Protein AF-A0A318JRH1-F1 (afdb_monomer_lite)

pLDDT: mean 94.72, std 7.32, range [57.94, 98.62]

Structure (mmCIF, N/CA/C/O backbone):
data_AF-A0A318JRH1-F1
#
_entry.id   AF-A0A318JRH1-F1
#
loop_
_atom_site.group_PDB
_atom_site.id
_atom_site.type_symbol
_atom_site.label_atom_id
_atom_site.label_alt_id
_atom_site.label_comp_id
_atom_site.label_asym_id
_atom_site.label_entity_id
_atom_site.label_seq_id
_atom_site.pdbx_PDB_ins_code
_atom_site.Cartn_x
_atom_site.Cartn_y
_atom_site.Cartn_z
_atom_site.occupancy
_atom_site.B_iso_or_equiv
_atom_site.auth_seq_id
_atom_site.auth_comp_id
_atom_site.auth_asym_id
_atom_site.auth_atom_id
_atom_site.pdbx_PDB_model_num
ATOM 1 N N . MET A 1 1 ? 2.813 6.041 20.146 1.00 66.88 1 MET A N 1
ATOM 2 C CA . MET A 1 1 ? 2.167 5.419 18.968 1.00 66.88 1 MET A CA 1
ATOM 3 C C . MET A 1 1 ? 3.216 5.296 17.866 1.00 66.88 1 MET A C 1
ATOM 5 O O . MET A 1 1 ? 3.640 6.319 17.357 1.00 66.88 1 MET A O 1
ATOM 9 N N . ARG A 1 2 ? 3.728 4.090 17.578 1.00 88.00 2 ARG A N 1
ATOM 10 C CA . ARG A 1 2 ? 4.879 3.893 16.660 1.00 88.00 2 ARG A CA 1
ATOM 11 C C . ARG A 1 2 ? 4.490 3.523 15.222 1.00 88.00 2 ARG A C 1
ATOM 13 O O . ARG A 1 2 ? 5.353 3.454 14.366 1.00 88.00 2 ARG A O 1
ATOM 20 N N . PHE A 1 3 ? 3.200 3.319 14.953 1.00 90.62 3 PHE A N 1
ATOM 21 C CA . PHE A 1 3 ? 2.700 2.856 13.652 1.00 90.62 3 PHE A CA 1
ATOM 22 C C . PHE A 1 3 ? 3.008 3.813 12.484 1.00 90.62 3 PHE A C 1
ATOM 24 O O . PHE A 1 3 ? 3.252 3.361 11.373 1.00 90.62 3 PHE A O 1
ATOM 31 N N . TYR A 1 4 ? 3.040 5.125 12.739 1.00 91.19 4 TYR 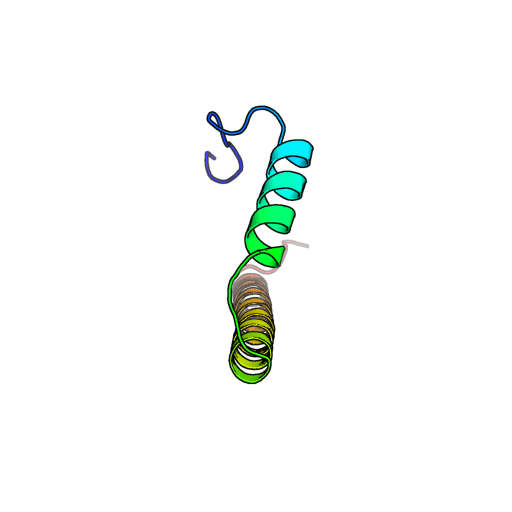A N 1
ATOM 32 C CA . TYR A 1 4 ? 3.324 6.150 11.723 1.00 91.19 4 TYR A CA 1
ATOM 33 C C . TYR A 1 4 ? 4.789 6.620 11.712 1.00 91.19 4 TYR A C 1
ATOM 35 O O . TYR A 1 4 ? 5.108 7.605 11.049 1.00 91.19 4 TYR A O 1
ATOM 43 N N . VAL A 1 5 ? 5.672 5.952 12.462 1.00 92.56 5 VAL A N 1
ATOM 44 C CA . VAL A 1 5 ? 7.092 6.309 12.576 1.00 92.56 5 VAL A CA 1
ATOM 45 C C . VAL A 1 5 ? 7.921 5.300 11.791 1.00 92.56 5 VAL A C 1
ATOM 47 O O . VAL A 1 5 ? 7.852 4.100 12.044 1.00 92.56 5 VAL A O 1
ATOM 50 N N . PHE A 1 6 ? 8.711 5.797 10.841 1.00 93.38 6 PHE A N 1
ATOM 51 C CA . PHE A 1 6 ? 9.538 4.984 9.952 1.00 93.38 6 PHE A CA 1
ATOM 52 C C . PHE A 1 6 ? 10.997 5.443 10.029 1.00 93.38 6 PHE A C 1
ATOM 54 O O . PHE A 1 6 ? 11.484 6.118 9.128 1.00 93.38 6 PHE A O 1
ATOM 61 N N . ASP A 1 7 ? 11.705 5.070 11.096 1.00 93.56 7 ASP A N 1
ATOM 62 C CA . ASP A 1 7 ? 13.074 5.551 11.364 1.00 93.56 7 ASP A CA 1
ATOM 63 C C . ASP A 1 7 ? 14.089 5.162 10.269 1.00 93.56 7 ASP A C 1
ATOM 65 O O . ASP A 1 7 ? 15.075 5.859 10.046 1.00 93.56 7 ASP A O 1
ATOM 69 N N . ALA A 1 8 ? 13.827 4.073 9.538 1.00 94.19 8 ALA A N 1
ATOM 70 C CA . ALA A 1 8 ? 14.647 3.630 8.408 1.00 94.19 8 ALA A CA 1
ATOM 71 C C . ALA A 1 8 ? 14.316 4.341 7.078 1.00 94.19 8 ALA A C 1
ATOM 73 O O . ALA A 1 8 ? 15.038 4.178 6.096 1.00 94.19 8 ALA A O 1
ATOM 74 N N . VAL A 1 9 ? 13.229 5.120 7.015 1.00 93.94 9 VAL A N 1
ATOM 75 C CA . VAL A 1 9 ? 12.778 5.812 5.799 1.00 93.94 9 VAL A CA 1
ATOM 76 C C . VAL A 1 9 ? 13.045 7.307 5.945 1.00 93.94 9 VAL A C 1
ATOM 78 O O . VAL A 1 9 ? 12.195 8.067 6.399 1.00 93.94 9 VAL A O 1
ATOM 81 N N . GLY A 1 10 ? 14.232 7.745 5.519 1.00 93.06 10 GLY A N 1
ATOM 82 C CA . GLY A 1 10 ? 14.646 9.146 5.663 1.00 93.06 10 GLY A CA 1
ATOM 83 C C . GLY A 1 10 ? 13.779 10.137 4.875 1.00 93.06 10 GLY A C 1
ATOM 84 O O . GLY A 1 10 ? 13.315 11.132 5.422 1.00 93.06 10 GLY A O 1
ATOM 85 N N . ASN A 1 11 ? 13.524 9.870 3.587 1.00 95.12 11 ASN A N 1
ATOM 86 C CA . ASN A 1 11 ? 12.657 10.706 2.748 1.00 95.12 11 ASN A CA 1
ATOM 87 C C . ASN A 1 11 ? 11.459 9.892 2.225 1.00 95.12 11 ASN A C 1
ATOM 89 O O . ASN A 1 11 ? 11.592 9.191 1.216 1.00 95.12 11 ASN A O 1
ATOM 93 N N . PRO A 1 12 ? 10.270 10.017 2.846 1.00 94.19 12 PRO A N 1
ATOM 94 C CA . PRO A 1 12 ? 9.082 9.263 2.448 1.00 94.19 12 PRO A CA 1
ATOM 95 C C . PRO A 1 12 ? 8.645 9.495 0.997 1.00 94.19 12 PRO A C 1
ATOM 97 O O . PRO A 1 12 ? 8.155 8.577 0.340 1.00 94.19 12 PRO A O 1
ATOM 100 N N . ALA A 1 13 ? 8.816 10.709 0.465 1.00 96.06 13 ALA A N 1
ATOM 101 C CA . ALA A 1 13 ? 8.450 11.007 -0.917 1.00 96.06 13 ALA A CA 1
ATOM 102 C C . ALA A 1 13 ? 9.406 10.329 -1.908 1.00 96.06 13 ALA A C 1
ATOM 104 O O . ALA A 1 13 ? 8.949 9.766 -2.903 1.00 96.06 13 ALA A O 1
ATOM 105 N N . ALA A 1 14 ? 10.713 10.352 -1.627 1.00 96.81 14 ALA A N 1
ATOM 106 C CA . ALA A 1 14 ? 11.713 9.648 -2.427 1.00 96.81 14 ALA A CA 1
ATOM 107 C C . ALA A 1 14 ? 11.496 8.132 -2.384 1.00 96.81 14 ALA A C 1
ATOM 109 O O . ALA A 1 14 ? 11.418 7.512 -3.442 1.00 96.81 14 ALA A O 1
ATOM 110 N N . PHE A 1 15 ? 11.264 7.577 -1.193 1.00 97.25 15 PHE A N 1
ATOM 111 C CA . PHE A 1 15 ? 10.965 6.159 -1.007 1.00 97.25 15 PHE A CA 1
ATOM 112 C C . PHE A 1 15 ? 9.740 5.720 -1.819 1.00 97.25 15 PHE A C 1
ATOM 114 O O . PHE A 1 15 ? 9.800 4.754 -2.572 1.00 97.25 15 PHE A O 1
ATOM 121 N N . LYS A 1 16 ? 8.633 6.477 -1.760 1.00 96.94 16 LYS A N 1
ATOM 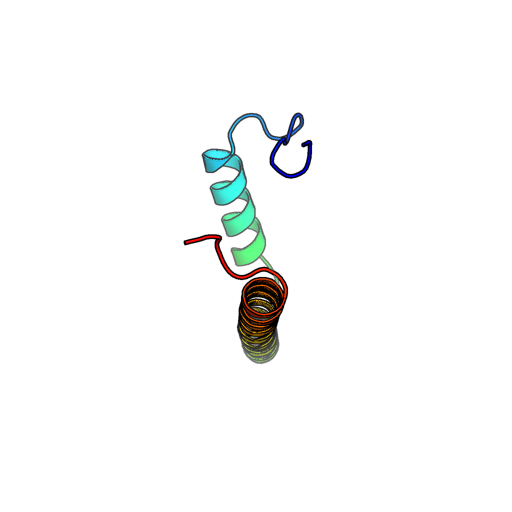122 C CA . LYS A 1 16 ? 7.435 6.174 -2.563 1.00 96.94 16 LYS A CA 1
ATOM 123 C C . LYS A 1 16 ? 7.685 6.268 -4.071 1.00 96.94 16 LYS A C 1
ATOM 125 O O . LYS A 1 16 ? 6.994 5.593 -4.829 1.00 96.94 16 LYS A O 1
ATOM 130 N N . ARG A 1 17 ? 8.588 7.136 -4.541 1.00 98.12 17 ARG A N 1
ATOM 131 C CA . ARG A 1 17 ? 8.951 7.187 -5.971 1.00 98.12 17 ARG A CA 1
ATOM 132 C C . ARG A 1 17 ? 9.738 5.945 -6.372 1.00 98.12 17 ARG A C 1
ATOM 134 O O . ARG A 1 17 ? 9.370 5.309 -7.348 1.00 98.12 17 ARG A O 1
ATOM 141 N N . GLU A 1 18 ? 10.758 5.583 -5.600 1.00 97.88 18 GLU A N 1
ATOM 142 C CA . GLU A 1 18 ? 11.572 4.390 -5.850 1.00 97.88 18 GLU A CA 1
ATOM 143 C C . GLU A 1 18 ? 10.736 3.108 -5.816 1.00 97.88 18 GLU A C 1
ATOM 145 O O . GLU A 1 18 ? 10.816 2.296 -6.734 1.00 97.88 18 GLU A O 1
ATOM 150 N N . TYR A 1 19 ? 9.853 2.975 -4.826 1.00 98.00 19 TYR A N 1
ATOM 151 C CA . TYR A 1 19 ? 8.939 1.842 -4.717 1.00 98.00 19 TYR A CA 1
ATOM 152 C C . TYR A 1 19 ? 8.056 1.675 -5.965 1.00 98.00 19 TYR A C 1
ATOM 154 O O . TYR A 1 19 ? 7.888 0.558 -6.444 1.00 98.00 19 TYR A O 1
ATOM 162 N N . ARG A 1 20 ? 7.542 2.771 -6.549 1.00 97.88 20 ARG A N 1
ATOM 163 C CA . ARG A 1 20 ? 6.783 2.708 -7.814 1.00 97.88 20 ARG A CA 1
ATOM 164 C C . ARG A 1 20 ? 7.648 2.220 -8.970 1.00 97.88 20 ARG A C 1
ATOM 166 O O . ARG A 1 20 ? 7.240 1.301 -9.663 1.00 97.88 20 ARG A O 1
ATOM 173 N N . THR A 1 21 ? 8.864 2.747 -9.103 1.00 98.19 21 THR A N 1
ATOM 174 C CA . THR A 1 21 ? 9.815 2.288 -10.126 1.00 98.19 21 THR A CA 1
ATOM 175 C C . THR A 1 21 ? 10.109 0.789 -10.013 1.00 98.19 21 THR A C 1
ATOM 177 O O . THR A 1 21 ? 10.312 0.129 -11.028 1.00 98.19 21 THR A O 1
ATOM 180 N N . LEU A 1 22 ? 10.153 0.234 -8.797 1.00 98.25 22 LEU A N 1
ATOM 181 C CA . LEU A 1 22 ? 10.325 -1.206 -8.586 1.00 98.25 22 LEU A CA 1
ATOM 182 C C . LEU A 1 22 ? 9.088 -1.999 -9.017 1.00 98.25 22 LEU A C 1
ATOM 184 O O . LEU A 1 22 ? 9.234 -3.014 -9.694 1.00 98.25 22 LEU A O 1
ATOM 188 N N . LEU A 1 23 ? 7.887 -1.525 -8.673 1.00 97.25 23 LEU A N 1
ATOM 189 C CA . LEU A 1 23 ? 6.634 -2.147 -9.108 1.00 97.25 23 LEU A CA 1
ATOM 190 C C . LEU A 1 23 ? 6.485 -2.142 -10.635 1.00 97.25 23 LEU A C 1
ATOM 192 O O . LEU A 1 23 ? 6.106 -3.159 -11.209 1.00 97.25 23 LEU A O 1
ATOM 196 N N . ASP A 1 24 ? 6.846 -1.040 -11.295 1.00 96.19 24 ASP A N 1
ATOM 197 C CA . ASP A 1 24 ? 6.777 -0.902 -12.757 1.00 96.19 24 ASP A CA 1
ATOM 198 C C . ASP A 1 24 ? 7.716 -1.878 -13.491 1.00 96.19 24 ASP A C 1
ATOM 200 O O . ASP A 1 24 ? 7.515 -2.176 -14.667 1.00 96.19 24 ASP A O 1
ATOM 204 N N . ARG A 1 25 ? 8.751 -2.383 -12.804 1.00 97.06 25 ARG A N 1
ATOM 205 C CA . ARG A 1 25 ? 9.739 -3.335 -13.338 1.00 97.06 25 ARG A CA 1
ATOM 206 C C . ARG A 1 25 ? 9.388 -4.798 -13.083 1.00 97.06 25 ARG A C 1
ATOM 208 O O . ARG A 1 25 ? 10.152 -5.669 -13.498 1.00 97.06 25 ARG A O 1
ATOM 215 N N . LEU A 1 26 ? 8.289 -5.086 -12.386 1.00 97.25 26 LEU A N 1
ATOM 216 C CA . LEU A 1 26 ? 7.880 -6.464 -12.142 1.00 97.25 26 LEU A CA 1
ATOM 217 C C . LEU A 1 26 ? 7.601 -7.180 -13.477 1.00 97.25 26 LEU A C 1
ATOM 219 O O . LEU A 1 26 ? 6.875 -6.637 -14.315 1.00 97.25 26 LEU A O 1
ATOM 223 N N . PRO A 1 27 ? 8.141 -8.393 -13.688 1.00 97.19 27 PRO A N 1
ATOM 224 C CA . PRO A 1 27 ? 7.969 -9.142 -14.929 1.00 97.19 27 PRO A CA 1
ATOM 225 C C . PRO A 1 27 ? 6.616 -9.866 -14.934 1.00 97.19 27 PRO A C 1
ATOM 227 O O . PRO A 1 27 ? 6.569 -11.091 -14.936 1.00 97.19 27 PRO A O 1
ATOM 230 N N . LEU A 1 28 ? 5.528 -9.100 -14.874 1.00 97.25 28 LEU A N 1
ATOM 231 C CA . LEU A 1 28 ? 4.165 -9.623 -14.902 1.00 97.25 28 LEU A CA 1
ATOM 232 C C . LEU A 1 28 ? 3.636 -9.628 -16.330 1.00 97.25 28 LEU A C 1
ATOM 234 O O . LEU A 1 28 ? 3.766 -8.628 -17.047 1.00 97.25 28 LEU A O 1
ATOM 238 N N . ASP A 1 29 ? 2.973 -10.714 -16.705 1.00 97.62 29 ASP A N 1
ATOM 239 C CA . ASP A 1 29 ? 2.126 -10.708 -17.889 1.00 97.62 29 ASP A CA 1
ATOM 240 C C . ASP A 1 29 ? 0.836 -9.886 -17.659 1.00 97.62 29 ASP A C 1
ATOM 242 O O . ASP A 1 29 ? 0.552 -9.383 -16.563 1.00 97.62 29 ASP A O 1
ATOM 246 N N . ASP A 1 30 ? 0.038 -9.695 -18.712 1.00 97.25 30 ASP A N 1
ATOM 247 C CA . ASP A 1 30 ? -1.177 -8.878 -18.628 1.00 97.25 30 ASP A CA 1
ATOM 248 C C . ASP A 1 30 ? -2.259 -9.491 -17.720 1.00 97.25 30 ASP A C 1
ATOM 250 O O . ASP A 1 30 ? -3.018 -8.757 -17.074 1.00 97.25 30 ASP A O 1
ATOM 254 N N . LEU A 1 31 ? -2.325 -10.824 -17.632 1.00 98.06 31 LEU A N 1
ATOM 255 C CA . LEU A 1 31 ? -3.270 -11.529 -16.768 1.00 98.06 31 LEU A CA 1
ATOM 256 C C . LEU A 1 31 ? -2.867 -11.379 -15.297 1.00 98.06 31 LEU A C 1
ATOM 258 O O . LEU A 1 31 ? -3.709 -11.085 -14.446 1.00 98.06 31 LEU A O 1
ATOM 262 N N . GLU A 1 32 ? -1.587 -11.545 -14.992 1.00 98.06 32 GLU A N 1
ATOM 263 C CA . GLU A 1 32 ? -1.010 -11.331 -13.671 1.00 98.06 32 GLU A CA 1
ATOM 264 C C . GLU A 1 32 ? -1.177 -9.878 -13.230 1.00 98.06 32 GLU A C 1
ATOM 266 O O . GLU A 1 32 ? -1.640 -9.625 -12.115 1.00 98.06 32 GLU A O 1
ATOM 271 N N . ARG A 1 33 ? -0.916 -8.912 -14.121 1.00 97.31 33 ARG A N 1
ATOM 272 C CA . ARG A 1 33 ? -1.152 -7.489 -13.844 1.00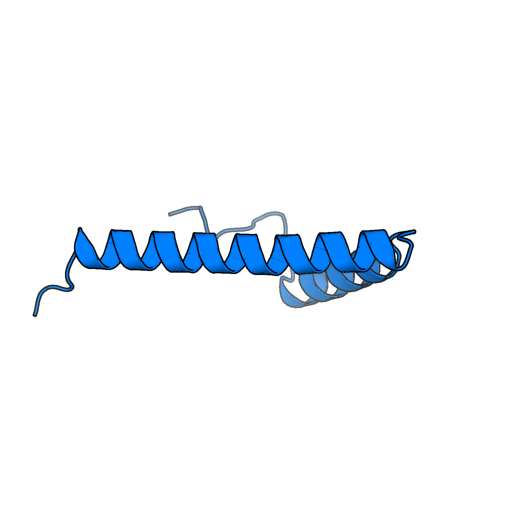 97.31 33 ARG A CA 1
ATOM 273 C C . ARG A 1 33 ? -2.612 -7.233 -13.476 1.00 97.31 33 ARG A C 1
ATOM 275 O O . ARG A 1 33 ? -2.875 -6.540 -12.494 1.00 97.31 33 ARG A O 1
ATOM 282 N N . ARG A 1 34 ? -3.571 -7.807 -14.215 1.00 97.94 34 ARG A N 1
ATOM 283 C CA . ARG A 1 34 ? -4.999 -7.687 -13.876 1.00 97.94 34 ARG A CA 1
ATOM 284 C C . ARG A 1 34 ? -5.291 -8.271 -12.494 1.00 97.94 34 ARG A C 1
ATOM 286 O O . ARG A 1 34 ? -5.925 -7.598 -11.689 1.00 97.94 34 ARG A O 1
ATOM 293 N N . ARG A 1 35 ? -4.781 -9.469 -12.191 1.00 98.19 35 ARG A N 1
ATOM 294 C CA . ARG A 1 35 ? -4.983 -10.127 -10.888 1.00 98.19 35 ARG A CA 1
ATOM 295 C C . ARG A 1 35 ? -4.455 -9.292 -9.721 1.00 98.19 35 ARG A C 1
ATOM 297 O O . ARG A 1 35 ? -5.136 -9.192 -8.703 1.00 98.19 35 ARG A O 1
ATOM 304 N N . VAL A 1 36 ? -3.284 -8.669 -9.872 1.00 97.81 36 VAL A N 1
ATOM 305 C CA . VAL A 1 36 ? -2.707 -7.774 -8.854 1.00 97.81 36 VAL A CA 1
ATOM 306 C C . VAL A 1 36 ? -3.587 -6.542 -8.640 1.00 97.81 36 VAL A C 1
ATOM 308 O O . VAL A 1 36 ? -3.841 -6.162 -7.499 1.00 97.81 36 VAL A O 1
ATOM 311 N N . LEU A 1 37 ? -4.094 -5.932 -9.716 1.00 97.56 37 LEU A N 1
ATOM 312 C CA . LEU A 1 37 ? -5.002 -4.785 -9.612 1.00 97.56 37 LEU A CA 1
ATOM 313 C C . LEU A 1 37 ? -6.334 -5.157 -8.945 1.00 97.56 37 LEU A C 1
ATOM 315 O O . LEU A 1 37 ? -6.854 -4.386 -8.138 1.00 97.56 37 LEU A O 1
ATOM 319 N N . ASP A 1 38 ? -6.879 -6.333 -9.248 1.00 98.44 38 ASP A N 1
ATOM 320 C CA . ASP A 1 38 ? -8.110 -6.827 -8.628 1.00 98.44 38 ASP A CA 1
ATOM 321 C C . ASP A 1 38 ? -7.915 -7.109 -7.130 1.00 98.44 38 ASP A C 1
ATOM 323 O O . ASP A 1 38 ? -8.786 -6.787 -6.322 1.00 98.44 38 ASP A O 1
ATOM 327 N N . GLU A 1 39 ? -6.760 -7.651 -6.732 1.00 98.31 39 GLU A N 1
ATOM 328 C CA . GLU A 1 39 ? -6.404 -7.802 -5.316 1.00 98.31 39 GLU A CA 1
ATOM 329 C C . GLU A 1 39 ? -6.223 -6.446 -4.627 1.00 98.31 39 GLU A C 1
ATOM 331 O O . GLU A 1 39 ? -6.717 -6.246 -3.521 1.00 98.31 39 GLU A O 1
ATOM 336 N N . GLY A 1 40 ? -5.596 -5.472 -5.292 1.00 98.25 40 GLY A N 1
ATOM 337 C CA . GLY A 1 40 ? -5.478 -4.110 -4.767 1.00 98.25 40 GLY A CA 1
ATOM 338 C C . GLY A 1 40 ? -6.842 -3.475 -4.467 1.00 98.25 40 GLY A C 1
ATOM 339 O O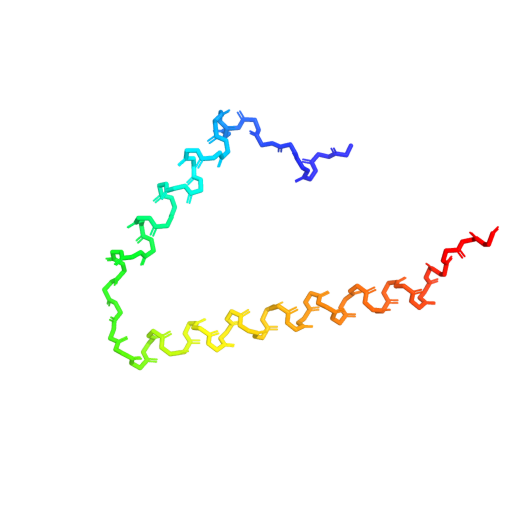 . GLY A 1 40 ? -7.022 -2.850 -3.421 1.00 98.25 40 GLY A O 1
ATOM 340 N N . GLN A 1 41 ? -7.828 -3.690 -5.343 1.00 98.31 41 GLN A N 1
ATOM 341 C CA . GLN A 1 41 ? -9.207 -3.243 -5.121 1.00 98.31 41 GLN A CA 1
ATOM 342 C C . GLN A 1 41 ? -9.865 -3.967 -3.937 1.00 98.31 41 GLN A C 1
ATOM 344 O O . GLN A 1 41 ? -10.498 -3.314 -3.105 1.00 98.31 41 GLN A O 1
ATOM 349 N N . ARG A 1 42 ? -9.680 -5.289 -3.810 1.00 98.50 42 ARG A N 1
ATOM 350 C CA . ARG A 1 42 ? -10.176 -6.057 -2.652 1.00 98.50 42 ARG A CA 1
ATOM 351 C C . ARG A 1 42 ? -9.570 -5.573 -1.341 1.00 98.50 42 ARG A C 1
ATOM 353 O O . ARG A 1 42 ? -10.306 -5.340 -0.387 1.00 98.50 42 ARG A O 1
ATOM 360 N N . ALA A 1 43 ? -8.258 -5.357 -1.304 1.00 98.56 43 ALA A N 1
ATOM 361 C CA . ALA A 1 43 ? -7.572 -4.834 -0.131 1.00 98.56 43 ALA A CA 1
ATOM 362 C C . ALA A 1 43 ? -8.117 -3.455 0.277 1.00 98.56 43 ALA A C 1
ATOM 364 O O . ALA A 1 43 ? -8.296 -3.186 1.465 1.00 98.56 43 ALA A O 1
ATOM 365 N N . PHE A 1 44 ? -8.433 -2.585 -0.688 1.00 98.19 44 PHE A N 1
ATOM 366 C CA . PHE A 1 44 ? -9.066 -1.300 -0.391 1.00 98.19 44 PHE A CA 1
ATOM 367 C C . PHE A 1 44 ? -10.467 -1.481 0.209 1.00 98.19 44 PHE A C 1
ATOM 369 O O . PHE A 1 44 ? -10.758 -0.891 1.247 1.00 98.19 44 PHE A O 1
ATOM 376 N N . ALA A 1 45 ? -11.293 -2.358 -0.374 1.00 98.38 45 ALA A N 1
ATOM 377 C CA . ALA A 1 45 ? -12.624 -2.671 0.149 1.00 98.38 45 ALA A CA 1
ATOM 378 C C . ALA A 1 45 ? -12.575 -3.223 1.585 1.00 98.38 45 ALA A C 1
ATOM 380 O O . ALA A 1 45 ? -13.382 -2.822 2.419 1.00 98.38 45 ALA A O 1
ATOM 381 N N . MET A 1 46 ? -11.597 -4.079 1.899 1.00 98.62 46 MET A N 1
ATOM 382 C CA . MET A 1 46 ? -11.386 -4.595 3.257 1.00 98.62 46 MET A CA 1
ATOM 383 C C . MET A 1 46 ? -11.026 -3.485 4.248 1.00 98.62 46 MET A C 1
ATOM 385 O O . MET A 1 46 ? -11.574 -3.447 5.345 1.00 98.62 46 MET A O 1
ATOM 389 N N . ASN A 1 47 ? -10.145 -2.552 3.868 1.00 97.94 47 ASN A N 1
ATOM 390 C CA . ASN A 1 47 ? -9.830 -1.400 4.719 1.00 97.94 47 ASN A CA 1
ATOM 391 C C . ASN A 1 47 ? -11.068 -0.524 4.947 1.00 97.94 47 ASN A C 1
ATOM 393 O O . ASN A 1 47 ? -11.329 -0.114 6.075 1.00 97.94 47 ASN A O 1
ATOM 397 N N . THR A 1 48 ? -11.853 -0.256 3.900 1.00 98.12 48 THR A N 1
ATOM 398 C CA . THR A 1 48 ? -13.108 0.495 4.026 1.00 98.12 48 THR A CA 1
ATOM 399 C C . THR A 1 48 ? -14.091 -0.201 4.964 1.00 98.12 48 THR A C 1
ATOM 401 O O . THR A 1 48 ? -14.649 0.469 5.829 1.00 98.12 48 THR A O 1
ATOM 404 N N . ALA A 1 49 ? -14.274 -1.518 4.832 1.00 98.38 49 ALA A N 1
ATOM 405 C CA . ALA A 1 49 ? -15.139 -2.303 5.710 1.00 98.38 49 ALA A CA 1
ATOM 406 C C . ALA A 1 49 ? -14.676 -2.224 7.171 1.00 98.38 49 ALA A C 1
ATOM 408 O O . ALA A 1 49 ? -15.470 -1.870 8.037 1.00 98.38 49 ALA A O 1
ATOM 409 N N . LEU A 1 50 ? -13.375 -2.415 7.420 1.00 97.62 50 LEU A N 1
ATOM 410 C CA . LEU A 1 50 ? -12.782 -2.288 8.752 1.00 97.62 50 LEU A CA 1
ATOM 411 C C . LEU A 1 50 ? -13.061 -0.913 9.376 1.00 97.62 50 LEU A C 1
ATOM 413 O O . LEU A 1 50 ? -13.458 -0.827 10.534 1.00 97.62 50 LEU A O 1
ATOM 417 N N . PHE A 1 51 ? -12.869 0.176 8.626 1.00 97.00 51 PHE A N 1
ATOM 418 C CA . PHE A 1 51 ? -13.165 1.517 9.138 1.00 97.00 51 PHE A CA 1
ATOM 419 C C . PHE A 1 51 ? -14.660 1.735 9.389 1.00 97.00 51 PHE A C 1
ATOM 421 O O . PHE A 1 51 ? -15.013 2.435 10.336 1.00 97.00 51 PHE A O 1
ATOM 428 N N . HIS A 1 52 ? -15.529 1.132 8.576 1.00 97.25 52 HIS A N 1
ATOM 429 C CA . HIS A 1 52 ? -16.974 1.173 8.779 1.00 97.25 52 HIS A CA 1
ATOM 430 C C . HIS A 1 52 ? -17.383 0.461 10.071 1.00 97.25 52 HIS A C 1
ATOM 432 O O . HIS A 1 52 ? -18.113 1.041 10.871 1.00 97.25 52 HIS A O 1
ATOM 438 N N . GLU A 1 53 ? -16.870 -0.750 10.296 1.00 97.44 53 GLU A N 1
ATOM 439 C CA . GLU A 1 53 ? -17.106 -1.528 11.517 1.00 97.44 53 GLU A CA 1
ATOM 440 C C . GLU A 1 53 ? -16.608 -0.766 12.752 1.00 97.44 53 GLU A C 1
ATOM 442 O O . GLU A 1 53 ? -17.348 -0.583 13.715 1.00 97.44 53 GLU A O 1
ATOM 447 N N . LEU A 1 54 ? -15.394 -0.205 12.698 1.00 96.81 54 LEU A N 1
ATOM 448 C CA . LEU A 1 54 ? -14.859 0.614 13.790 1.00 96.81 54 LEU A CA 1
ATOM 449 C C . LEU A 1 54 ? -15.715 1.856 14.075 1.00 96.81 54 LEU A C 1
ATOM 451 O O . LEU A 1 54 ? -15.882 2.217 15.236 1.00 96.81 54 LEU A O 1
ATOM 455 N N . ALA A 1 55 ? -16.265 2.511 13.050 1.00 95.38 55 ALA A N 1
ATOM 456 C CA . ALA A 1 55 ? -17.132 3.675 13.234 1.00 95.38 55 ALA A CA 1
ATOM 457 C C . ALA A 1 55 ? -18.494 3.312 13.855 1.00 95.38 55 ALA A C 1
ATOM 459 O O . ALA A 1 55 ? -19.093 4.143 14.537 1.00 95.38 55 ALA A O 1
ATOM 460 N N . GLN A 1 56 ? -18.981 2.089 13.624 1.00 95.81 56 GLN A N 1
ATOM 461 C CA . GLN A 1 56 ? -20.198 1.570 14.252 1.00 95.81 56 GLN A CA 1
ATOM 462 C C . GLN A 1 56 ? -19.965 1.221 15.726 1.00 95.81 56 GLN A C 1
ATOM 464 O O . GLN A 1 56 ? -20.788 1.578 16.566 1.00 95.81 56 GLN A O 1
ATOM 469 N N . GLU A 1 57 ? -18.840 0.571 16.034 1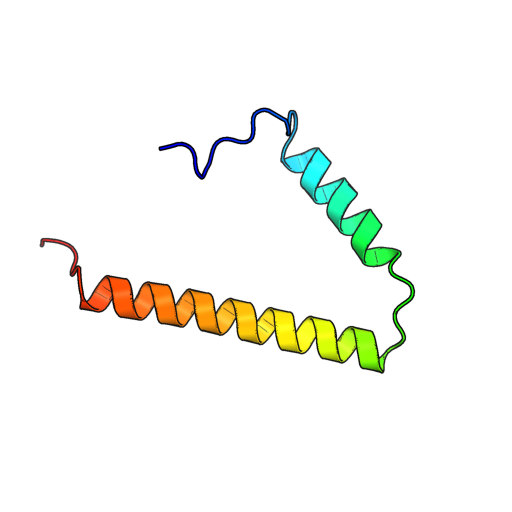.00 96.69 57 GLU A N 1
ATOM 470 C CA . GLU A 1 57 ? -18.461 0.186 17.402 1.00 96.69 57 GLU A CA 1
ATOM 471 C C . GLU A 1 57 ? -18.060 1.392 18.264 1.00 96.69 57 GLU A C 1
ATOM 473 O O . GLU A 1 57 ? -18.346 1.441 19.461 1.00 96.69 57 GLU A O 1
ATOM 478 N N . PHE A 1 58 ? -17.431 2.399 17.652 1.00 94.81 58 PHE A N 1
ATOM 479 C CA . PHE A 1 58 ? -16.981 3.618 18.321 1.00 94.81 58 PHE A CA 1
ATOM 480 C C . PHE A 1 58 ? -17.563 4.867 17.646 1.00 94.81 58 PHE A C 1
ATOM 482 O O . PHE A 1 58 ? -16.835 5.597 16.961 1.00 94.81 58 PHE A O 1
ATOM 489 N N . PRO A 1 59 ? -18.863 5.160 17.843 1.00 87.81 59 PRO A N 1
ATOM 490 C CA . PRO A 1 59 ? -19.453 6.395 17.352 1.00 87.81 59 PRO A CA 1
ATOM 491 C C . PRO A 1 59 ? -18.691 7.593 17.921 1.00 87.81 59 PRO A C 1
ATOM 493 O O . PRO A 1 59 ? -18.380 7.629 19.114 1.00 87.81 59 PRO A O 1
ATOM 496 N N . ALA A 1 60 ? -18.394 8.586 17.080 1.00 81.12 60 ALA A N 1
ATOM 497 C CA . ALA A 1 60 ? -17.816 9.832 17.564 1.00 81.12 60 ALA A CA 1
ATOM 498 C C . ALA A 1 60 ? -18.742 10.418 18.643 1.00 81.12 60 ALA A C 1
ATOM 500 O O . ALA A 1 60 ? -19.941 10.584 18.406 1.00 81.12 60 ALA A O 1
ATOM 501 N N . ALA A 1 61 ? -18.195 10.689 19.833 1.00 72.88 61 ALA A N 1
ATOM 502 C CA . ALA A 1 61 ? -18.923 11.417 20.864 1.00 72.88 61 ALA A CA 1
ATOM 503 C C . ALA A 1 61 ? -19.380 12.760 20.268 1.00 72.88 61 ALA A C 1
ATOM 505 O O . ALA A 1 61 ? -18.561 13.459 19.666 1.00 72.88 61 ALA A O 1
ATOM 506 N N . GLN A 1 62 ? -20.682 13.045 20.368 1.00 57.94 62 GLN A N 1
ATOM 507 C CA . GLN A 1 62 ? -21.291 14.288 19.878 1.00 57.94 62 GLN A CA 1
ATOM 508 C C . GLN A 1 62 ? -20.693 15.516 20.562 1.00 57.94 62 GLN A C 1
ATOM 510 O O . GLN A 1 62 ? -20.454 15.442 21.791 1.00 57.94 62 GLN A O 1
#

Secondary structure (DSSP, 8-state):
--TT--TT-S-HHHHHHHHHHHHHT----HHHHHHHHHHHHHHHHHHHHHHHHHHHHSPPP-

Sequence (62 aa):
MRFYVFDAVGNPAAFKREYRTLLDRLPLDDLERRRVLDEGQRAFAMNTALFHELAQEFPAAQ

InterPro domains:
  IPR002051 Haem oxygenase [PR00088] (7-28)
  IPR002051 Haem oxygenase [PR00088] (39-57)
  IPR016053 Haem oxygenase-like [PF01126] (2-53)
  IPR016084 Haem oxygenase-like, multi-helical [G3DSA:1.20.910.10] (1-61)
  IPR016084 Haem oxygenase-like, multi-helical [SSF48613] (1-56)

Organism: NCBI:txid228006

Radius of gyration: 17.06 Å; chains: 1; bounding box: 36×26×40 Å

Foldseek 3Di:
DCPPPDPVCPDPVVVVVVVVVVVVPPPDDPVRVVVVVVVV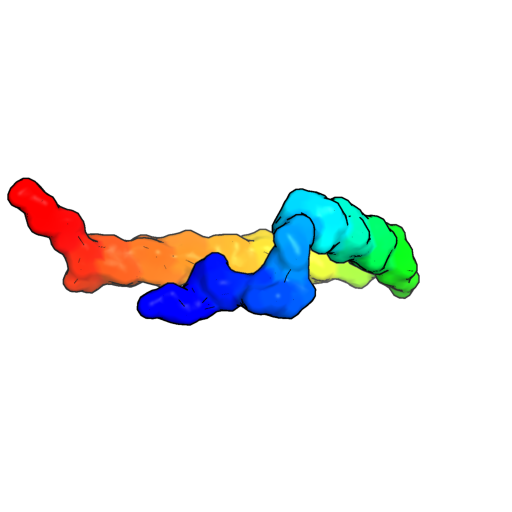VVVVVVVVVVVVVVCVVDPPDD